Protein AF-A0A7V9AU42-F1 (afdb_monomer_lite)

Secondary structure (DSSP, 8-state):
--GGG------TTT-S---TT-SSGGGHHHHHHHHHHTT--HHHHHIIIIIHHHHHHHHHHHHHHHHHHH-PPP-----

Sequence (79 aa):
AGIDHIGLGGDFDGITSVPEGLEDVSKYPSLTAELLRRGYKDEDVKKVLGLNVLRVMRAAEKVAQKLQASRPPSSTLFQ

pLDDT: mean 95.82, std 6.18, range [57.72, 98.81]

Radius of gyration: 17.95 Å; chains: 1; bounding box: 37×19×51 Å

Structure (mmCIF, N/CA/C/O backbone):
data_AF-A0A7V9AU42-F1
#
_entry.id   AF-A0A7V9AU42-F1
#
loop_
_atom_site.group_PDB
_atom_site.id
_atom_site.type_symbol
_atom_site.label_atom_id
_atom_site.label_alt_id
_atom_site.label_comp_id
_atom_site.label_asym_id
_atom_site.label_entity_id
_atom_site.label_seq_id
_atom_site.pdbx_PDB_ins_code
_atom_site.Cartn_x
_atom_site.Cartn_y
_atom_site.Cartn_z
_atom_site.occupancy
_atom_site.B_iso_or_equiv
_atom_site.auth_seq_id
_atom_site.auth_comp_id
_atom_site.auth_asym_id
_atom_site.auth_atom_id
_atom_site.pdbx_PDB_model_num
ATOM 1 N N . ALA A 1 1 ? -5.510 -14.052 -1.456 1.00 74.38 1 ALA A N 1
ATOM 2 C CA . ALA A 1 1 ? -6.000 -12.660 -1.348 1.00 74.38 1 ALA A CA 1
ATOM 3 C C . ALA A 1 1 ? -6.520 -12.213 -2.716 1.00 74.38 1 ALA A C 1
ATOM 5 O O . ALA A 1 1 ? -5.923 -12.607 -3.708 1.00 74.38 1 ALA A O 1
ATOM 6 N N . GLY A 1 2 ? -7.635 -11.473 -2.781 1.00 95.75 2 GLY A N 1
ATOM 7 C CA . GLY A 1 2 ? -8.147 -10.864 -4.027 1.00 95.75 2 GLY A CA 1
ATOM 8 C C . GLY A 1 2 ? -7.708 -9.403 -4.170 1.00 95.75 2 GLY A C 1
ATOM 9 O O . GLY A 1 2 ? -7.105 -8.874 -3.240 1.00 95.75 2 GLY A O 1
ATOM 10 N N . ILE A 1 3 ? -8.040 -8.736 -5.283 1.00 97.88 3 ILE A N 1
ATOM 11 C CA . ILE A 1 3 ? -7.565 -7.368 -5.587 1.00 97.88 3 ILE A CA 1
ATOM 12 C C . I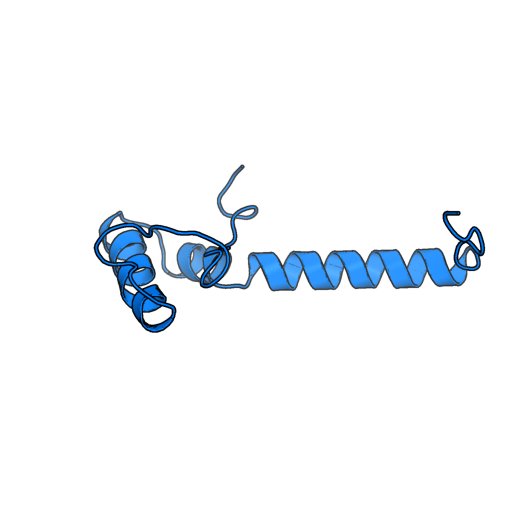LE A 1 3 ? -7.873 -6.339 -4.493 1.00 97.88 3 ILE A C 1
ATOM 14 O O . ILE A 1 3 ? -7.097 -5.420 -4.250 1.00 97.88 3 ILE A O 1
ATOM 18 N N . ASP A 1 4 ? -8.959 -6.544 -3.754 1.00 98.25 4 ASP A N 1
ATOM 19 C CA . ASP A 1 4 ? -9.346 -5.691 -2.635 1.00 98.25 4 ASP A CA 1
ATOM 20 C C . ASP A 1 4 ? -8.462 -5.883 -1.388 1.00 98.25 4 ASP A C 1
ATOM 22 O O . ASP A 1 4 ? -8.669 -5.209 -0.390 1.00 98.25 4 ASP A O 1
ATOM 26 N N . HIS A 1 5 ? -7.488 -6.789 -1.391 1.00 98.12 5 HIS A N 1
ATOM 27 C CA . HIS A 1 5 ? -6.708 -7.179 -0.208 1.00 98.12 5 HIS A CA 1
ATOM 28 C C . HIS A 1 5 ? -5.194 -7.061 -0.430 1.00 98.12 5 HIS A C 1
ATOM 30 O O . HIS A 1 5 ? -4.421 -7.689 0.289 1.00 98.12 5 HIS A O 1
ATOM 36 N N . ILE A 1 6 ? -4.773 -6.287 -1.433 1.00 97.81 6 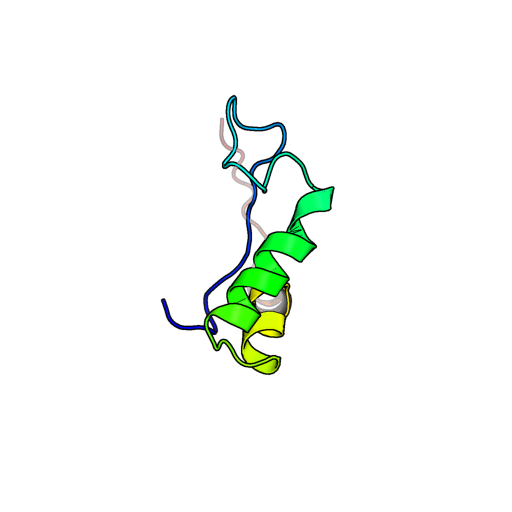ILE A N 1
ATOM 37 C CA . ILE A 1 6 ? -3.365 -6.095 -1.799 1.00 97.81 6 ILE A CA 1
ATOM 38 C C . ILE A 1 6 ? -2.931 -4.663 -1.472 1.00 97.81 6 ILE A C 1
ATOM 40 O O . ILE A 1 6 ? -3.685 -3.717 -1.707 1.00 97.81 6 ILE A O 1
ATOM 44 N N . GLY A 1 7 ? -1.712 -4.515 -0.958 1.00 96.69 7 GLY A N 1
ATOM 45 C CA . GLY A 1 7 ? -1.015 -3.242 -0.780 1.00 96.69 7 GLY A CA 1
ATOM 46 C C . GLY A 1 7 ? 0.465 -3.391 -1.131 1.00 96.69 7 GLY A C 1
ATOM 47 O O . GLY A 1 7 ? 0.923 -4.500 -1.411 1.00 96.69 7 GLY A O 1
ATOM 48 N N . LEU A 1 8 ? 1.201 -2.281 -1.126 1.00 97.25 8 LEU A N 1
ATOM 49 C CA . LEU A 1 8 ? 2.639 -2.254 -1.396 1.00 97.25 8 LEU A CA 1
ATOM 50 C C . LEU A 1 8 ? 3.421 -2.000 -0.103 1.00 97.25 8 LEU A C 1
ATOM 52 O O . LEU A 1 8 ? 3.069 -1.110 0.667 1.00 97.25 8 LEU A O 1
ATOM 56 N N . GLY A 1 9 ? 4.492 -2.763 0.102 1.00 96.44 9 GLY A N 1
ATOM 57 C CA . GLY A 1 9 ? 5.468 -2.557 1.170 1.00 96.44 9 GLY A CA 1
ATOM 58 C C . GLY A 1 9 ? 6.857 -2.861 0.627 1.00 96.44 9 GLY A C 1
ATOM 59 O O . GLY A 1 9 ? 7.202 -4.027 0.482 1.00 96.44 9 GLY A O 1
ATOM 60 N N . GLY A 1 10 ? 7.598 -1.819 0.245 1.00 95.50 10 GLY A N 1
ATOM 61 C CA . GLY A 1 10 ? 8.877 -1.972 -0.459 1.00 95.50 10 GLY A CA 1
ATOM 62 C C . GLY A 1 10 ? 10.070 -2.318 0.432 1.00 95.50 10 GLY A C 1
ATOM 63 O O . GLY A 1 10 ? 11.064 -2.802 -0.087 1.00 95.50 10 GLY A O 1
ATOM 64 N N . ASP A 1 11 ? 9.973 -2.068 1.742 1.00 96.56 11 ASP A N 1
ATOM 65 C CA . ASP A 1 11 ? 11.056 -2.290 2.718 1.00 96.56 11 ASP A CA 1
ATOM 66 C C . ASP A 1 11 ? 12.394 -1.615 2.3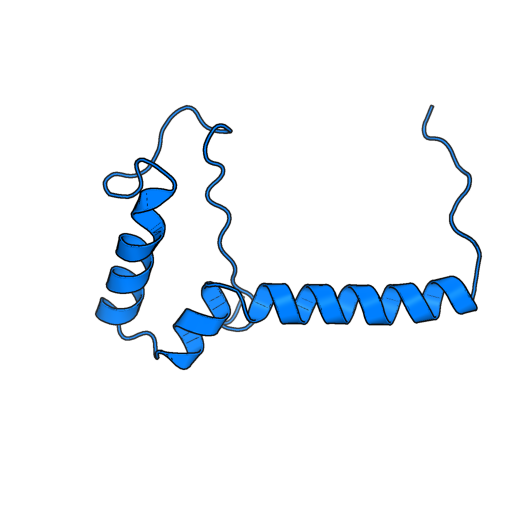40 1.00 96.56 11 ASP A C 1
ATOM 68 O O . ASP A 1 11 ? 13.484 -2.087 2.666 1.00 96.56 11 ASP A O 1
ATOM 72 N N . PHE A 1 12 ? 12.311 -0.489 1.620 1.00 95.56 12 PHE A N 1
ATOM 73 C CA . PHE A 1 12 ? 13.469 0.343 1.299 1.00 95.56 12 PHE A CA 1
ATOM 74 C C . PHE A 1 12 ? 14.182 0.782 2.582 1.00 95.56 12 PHE A C 1
ATOM 76 O O . PHE A 1 12 ? 13.531 1.058 3.588 1.00 95.56 12 PHE A O 1
ATOM 83 N N . ASP A 1 13 ? 15.516 0.809 2.536 1.00 95.69 13 ASP A N 1
ATOM 84 C CA . ASP A 1 13 ? 16.420 0.999 3.682 1.00 95.69 13 ASP A CA 1
ATOM 85 C C . ASP A 1 13 ? 16.340 -0.089 4.783 1.00 95.69 13 ASP A C 1
ATOM 87 O O . ASP A 1 13 ? 17.091 -0.030 5.756 1.00 95.69 13 ASP A O 1
ATOM 91 N N . GLY A 1 14 ? 15.482 -1.110 4.627 1.00 96.50 14 GLY A N 1
ATOM 92 C CA . GLY A 1 14 ? 15.353 -2.266 5.529 1.00 96.50 14 GLY A CA 1
ATOM 93 C C . GLY A 1 14 ? 16.043 -3.547 5.039 1.00 96.50 14 GLY A C 1
ATOM 94 O O . GLY A 1 14 ? 16.309 -4.450 5.835 1.00 96.50 14 GLY A O 1
ATOM 95 N N . ILE A 1 15 ? 16.388 -3.622 3.747 1.00 96.69 15 ILE A N 1
ATOM 96 C CA . ILE A 1 15 ? 16.979 -4.802 3.089 1.00 96.69 15 ILE A CA 1
ATOM 97 C C . ILE A 1 15 ? 18.318 -4.494 2.407 1.00 96.69 15 ILE A C 1
ATOM 99 O O . ILE A 1 15 ? 18.608 -3.360 2.040 1.00 96.69 15 ILE A O 1
ATOM 103 N N . THR A 1 16 ? 19.143 -5.526 2.202 1.00 96.31 16 THR A N 1
ATOM 104 C CA . THR A 1 16 ? 20.494 -5.401 1.615 1.00 96.31 16 THR A CA 1
ATOM 105 C C . THR A 1 16 ? 20.541 -5.534 0.092 1.00 96.31 16 THR A C 1
ATOM 107 O O . THR A 1 16 ? 21.589 -5.311 -0.510 1.00 96.31 16 THR A O 1
ATOM 110 N N . SER A 1 17 ? 19.437 -5.923 -0.546 1.00 97.00 17 SER A N 1
ATOM 111 C CA . SER A 1 17 ? 19.339 -6.057 -2.002 1.00 97.00 17 SER A CA 1
ATOM 112 C C . SER A 1 17 ? 17.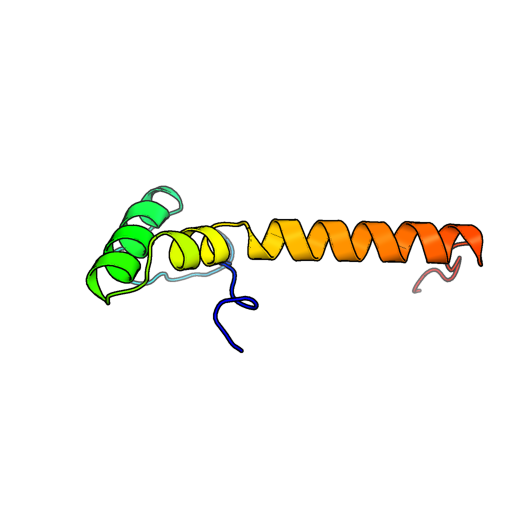906 -5.831 -2.463 1.00 97.00 17 SER A C 1
ATOM 114 O O . SER A 1 17 ? 16.968 -6.116 -1.722 1.00 97.00 17 SER A O 1
ATOM 116 N N . VAL A 1 18 ? 17.749 -5.335 -3.686 1.00 97.06 18 VAL A N 1
ATOM 117 C CA . VAL A 1 18 ? 16.468 -4.949 -4.289 1.00 97.06 18 VAL A CA 1
ATOM 118 C C . VAL A 1 18 ? 16.324 -5.586 -5.677 1.00 97.06 18 VAL A C 1
ATOM 120 O O . VAL A 1 18 ? 17.340 -5.908 -6.301 1.00 97.06 18 VAL A O 1
ATOM 123 N N . PRO A 1 19 ? 15.094 -5.794 -6.183 1.00 96.50 19 PRO A N 1
ATOM 124 C CA . PRO A 1 19 ? 14.883 -6.233 -7.559 1.00 96.50 19 PRO A CA 1
ATOM 125 C C . PRO A 1 19 ? 15.377 -5.197 -8.580 1.00 96.50 19 PRO A C 1
ATOM 127 O O . PRO A 1 19 ? 15.268 -3.992 -8.357 1.00 96.50 19 PRO A O 1
ATOM 130 N N . GLU A 1 20 ? 15.843 -5.668 -9.737 1.00 96.75 20 GLU A N 1
ATOM 131 C CA . GLU A 1 20 ? 16.157 -4.801 -10.878 1.00 96.75 20 GLU A CA 1
ATOM 132 C C . GLU A 1 20 ? 14.908 -4.026 -11.336 1.00 96.75 20 GLU A C 1
ATOM 134 O O . GLU A 1 20 ? 13.814 -4.587 -11.449 1.00 96.75 20 GLU A O 1
ATOM 139 N N . GLY A 1 21 ? 15.063 -2.723 -11.575 1.00 95.50 21 GLY A N 1
ATOM 140 C CA . GLY A 1 21 ? 13.974 -1.802 -11.898 1.00 95.50 21 GLY A CA 1
ATOM 141 C C . GLY A 1 21 ? 13.186 -1.291 -10.687 1.00 95.50 21 GLY A C 1
ATOM 142 O O . GLY A 1 21 ? 12.232 -0.531 -10.879 1.00 95.50 21 GLY A O 1
ATOM 143 N N . LEU A 1 22 ? 13.563 -1.692 -9.466 1.00 97.50 22 LEU A N 1
ATOM 144 C CA . LEU A 1 22 ? 13.021 -1.229 -8.183 1.00 97.50 22 LEU A CA 1
ATOM 145 C C . LEU A 1 22 ? 14.149 -0.824 -7.219 1.00 97.50 22 LEU A C 1
ATOM 147 O O . LEU A 1 22 ? 14.121 -1.171 -6.043 1.00 97.50 22 LEU A O 1
ATOM 151 N N . GLU A 1 23 ? 15.147 -0.098 -7.721 1.00 97.62 23 GLU A N 1
ATOM 152 C CA . GLU A 1 23 ? 16.359 0.251 -6.970 1.00 97.62 23 GLU A CA 1
ATOM 153 C C . GLU A 1 23 ? 16.089 1.137 -5.748 1.00 97.62 23 GLU A C 1
ATOM 155 O O . GLU A 1 23 ? 16.778 1.035 -4.736 1.00 97.62 23 GLU A O 1
ATOM 160 N N . ASP A 1 24 ? 15.096 2.018 -5.850 1.00 97.06 24 ASP A N 1
ATOM 161 C CA . ASP A 1 24 ? 14.766 2.994 -4.820 1.00 97.06 24 ASP A CA 1
ATOM 162 C C . ASP A 1 24 ? 13.286 3.416 -4.889 1.00 97.06 24 ASP A C 1
ATOM 164 O O . ASP A 1 24 ? 12.513 3.016 -5.770 1.00 97.06 24 ASP A O 1
ATOM 168 N N . VAL A 1 25 ? 12.882 4.277 -3.953 1.00 97.44 25 VAL A N 1
ATOM 169 C CA . VAL A 1 25 ? 11.507 4.786 -3.835 1.00 97.44 25 VAL A CA 1
ATOM 170 C C . VAL A 1 25 ? 11.016 5.561 -5.065 1.00 97.44 25 VAL A C 1
ATOM 172 O O . VAL A 1 25 ? 9.808 5.705 -5.247 1.00 97.44 25 VAL A O 1
ATOM 175 N N . SER A 1 26 ? 11.898 6.043 -5.945 1.00 97.88 26 SER A N 1
ATOM 176 C CA . SER A 1 26 ? 11.493 6.702 -7.194 1.00 97.88 26 SER A CA 1
ATOM 177 C C . SER A 1 26 ? 10.912 5.727 -8.223 1.00 97.88 26 SER A C 1
ATOM 179 O O . SER A 1 26 ? 10.318 6.168 -9.206 1.00 97.88 26 SER A O 1
ATOM 181 N N . LYS A 1 27 ? 11.044 4.408 -8.011 1.00 98.19 27 LYS A N 1
ATOM 182 C CA . LYS A 1 27 ? 10.705 3.367 -8.995 1.00 98.19 27 LYS A CA 1
ATOM 183 C C . LYS A 1 27 ? 9.286 2.805 -8.905 1.00 98.19 27 LYS A C 1
ATOM 185 O O . LYS A 1 27 ? 8.887 2.020 -9.763 1.00 98.19 27 LYS A O 1
ATOM 190 N N . TYR A 1 28 ? 8.464 3.241 -7.948 1.00 97.94 28 TYR A N 1
ATOM 191 C CA . TYR A 1 28 ? 7.046 2.843 -7.890 1.00 97.94 28 TYR A CA 1
ATOM 192 C C . TYR A 1 28 ? 6.241 3.084 -9.192 1.00 97.94 28 TYR A C 1
ATOM 194 O O . TYR A 1 28 ? 5.367 2.264 -9.506 1.00 97.94 28 TYR A O 1
ATOM 202 N N . PRO A 1 29 ? 6.509 4.131 -10.002 1.00 98.12 29 PRO A N 1
ATOM 203 C CA . PRO A 1 29 ? 5.888 4.275 -11.318 1.00 98.12 29 PRO A CA 1
ATOM 204 C C . PRO A 1 29 ? 6.191 3.112 -12.277 1.00 98.12 29 PRO A C 1
ATOM 206 O O . PRO A 1 29 ? 5.305 2.726 -13.036 1.00 98.12 29 PRO A O 1
ATOM 209 N N . SER A 1 30 ? 7.379 2.499 -12.210 1.00 97.94 30 SER A N 1
ATOM 210 C CA . SER A 1 30 ? 7.734 1.328 -13.028 1.00 97.94 30 SER A CA 1
ATOM 211 C C . SER A 1 30 ? 6.846 0.127 -12.699 1.00 97.94 30 SER A C 1
ATOM 213 O O . SER A 1 30 ? 6.302 -0.511 -13.599 1.00 97.94 30 SER A O 1
ATOM 215 N N . LEU A 1 31 ? 6.616 -0.135 -11.407 1.00 97.38 31 LEU A N 1
ATOM 216 C CA . LEU A 1 31 ? 5.690 -1.181 -10.963 1.00 97.38 31 LEU A CA 1
ATOM 217 C C . LEU A 1 31 ? 4.254 -0.896 -11.421 1.00 97.38 3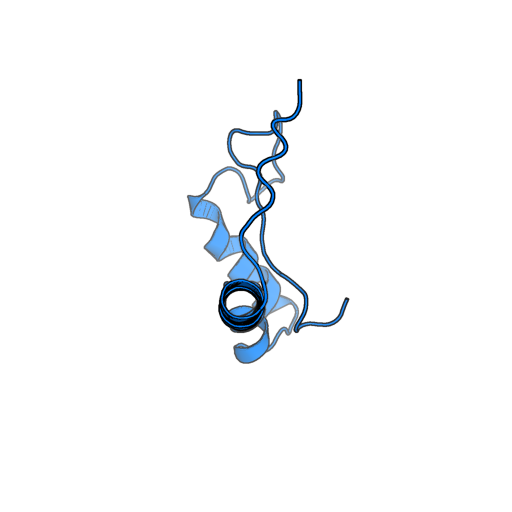1 LEU A C 1
ATOM 219 O O . LEU A 1 31 ? 3.548 -1.796 -11.870 1.00 97.38 31 LEU A O 1
ATOM 223 N N . THR A 1 32 ? 3.831 0.365 -11.339 1.00 98.12 32 THR A N 1
ATOM 224 C CA . THR A 1 32 ? 2.504 0.801 -11.797 1.00 98.12 32 THR A CA 1
ATOM 225 C C . THR A 1 32 ? 2.319 0.538 -13.292 1.00 98.12 32 THR A C 1
ATOM 227 O O . THR A 1 32 ? 1.315 -0.049 -13.697 1.00 98.12 32 THR A O 1
ATOM 230 N N . ALA A 1 33 ? 3.304 0.922 -14.110 1.00 98.25 33 ALA A N 1
ATOM 231 C CA . ALA A 1 33 ? 3.292 0.680 -15.548 1.00 98.25 33 ALA A CA 1
ATOM 232 C C . ALA A 1 33 ? 3.244 -0.820 -15.872 1.00 98.25 33 ALA A C 1
ATOM 234 O O . ALA A 1 33 ? 2.492 -1.239 -16.751 1.00 98.25 33 ALA A O 1
ATOM 235 N N . GLU A 1 34 ? 3.986 -1.641 -15.128 1.00 98.19 34 GLU A N 1
ATOM 236 C CA . GLU A 1 34 ? 3.998 -3.089 -15.322 1.00 98.19 34 GLU A CA 1
ATOM 237 C C . GLU A 1 34 ? 2.652 -3.746 -14.974 1.00 98.19 34 GLU A C 1
ATOM 239 O O . GLU A 1 34 ? 2.201 -4.635 -15.698 1.00 98.19 34 GLU A O 1
ATOM 244 N N . LEU A 1 35 ? 1.963 -3.293 -13.919 1.00 98.19 35 LEU A N 1
ATOM 245 C CA . LEU A 1 35 ? 0.610 -3.767 -13.595 1.00 98.19 35 LEU A CA 1
ATOM 246 C C . LEU A 1 35 ? -0.377 -3.461 -14.731 1.00 98.19 35 LEU A C 1
ATOM 248 O O . LEU A 1 35 ? -1.117 -4.348 -15.160 1.00 98.19 35 LEU A O 1
ATOM 252 N N . LEU A 1 36 ? -0.346 -2.236 -15.262 1.00 98.56 36 LEU A N 1
ATOM 253 C CA . LEU A 1 36 ? -1.179 -1.839 -16.402 1.00 98.56 36 LEU A CA 1
ATOM 254 C C . LEU A 1 36 ? -0.855 -2.674 -17.648 1.00 98.56 36 LEU A C 1
ATOM 256 O O . LEU A 1 36 ? -1.760 -3.200 -18.294 1.00 98.56 36 LEU A O 1
ATOM 260 N N . ARG A 1 37 ? 0.434 -2.882 -17.948 1.00 98.50 37 ARG A N 1
ATOM 261 C CA . ARG A 1 37 ? 0.886 -3.718 -19.073 1.00 98.50 37 ARG A CA 1
ATOM 262 C C . ARG A 1 37 ? 0.380 -5.160 -18.969 1.00 98.50 37 ARG A C 1
ATOM 264 O O . ARG A 1 37 ? 0.105 -5.788 -19.987 1.00 98.50 37 ARG A O 1
ATOM 271 N N . ARG A 1 38 ? 0.239 -5.685 -17.748 1.00 98.31 38 ARG A N 1
ATOM 272 C CA . ARG A 1 38 ? -0.310 -7.025 -17.473 1.00 98.31 38 ARG A CA 1
ATOM 273 C C . ARG A 1 38 ? -1.840 -7.093 -17.513 1.00 98.31 38 ARG A C 1
ATOM 275 O O . ARG A 1 38 ? -2.393 -8.157 -17.252 1.00 98.31 38 ARG A O 1
ATOM 282 N N . GLY A 1 39 ? -2.524 -6.000 -17.846 1.00 98.31 39 GLY A N 1
ATOM 283 C CA . GLY A 1 39 ? -3.977 -5.972 -18.018 1.00 98.31 39 GLY A CA 1
ATOM 284 C C . GLY A 1 39 ? -4.765 -5.718 -16.734 1.00 98.31 39 GLY A C 1
ATOM 285 O O . GLY A 1 39 ? -5.973 -5.955 -16.712 1.00 98.31 39 GLY A O 1
ATOM 286 N N . TYR A 1 40 ? -4.121 -5.233 -15.667 1.00 98.44 40 TYR A N 1
ATOM 287 C CA . TYR A 1 40 ? -4.861 -4.725 -14.514 1.00 98.44 40 TYR A CA 1
ATOM 288 C C . TYR A 1 40 ? -5.626 -3.471 -14.928 1.00 98.44 40 TYR A C 1
ATOM 290 O O . TYR A 1 40 ? -5.087 -2.592 -15.600 1.00 98.44 40 TYR A O 1
ATOM 298 N N . LYS A 1 41 ? -6.884 -3.376 -14.501 1.00 98.31 41 LYS A N 1
ATOM 299 C CA . LYS A 1 41 ? -7.699 -2.185 -14.739 1.00 98.31 41 LYS A CA 1
ATOM 300 C C . LYS A 1 41 ? -7.201 -1.025 -13.882 1.00 98.31 41 LYS A C 1
ATOM 302 O O . LYS A 1 41 ? -6.775 -1.233 -12.747 1.00 98.31 41 LYS A O 1
ATOM 307 N N . ASP A 1 42 ? -7.372 0.204 -14.358 1.00 98.44 42 ASP A N 1
ATOM 308 C CA . ASP A 1 42 ? -7.041 1.421 -13.603 1.00 98.44 42 ASP A CA 1
ATOM 309 C C . ASP A 1 42 ? -7.654 1.445 -12.195 1.00 98.44 42 ASP A C 1
ATOM 311 O O . ASP A 1 42 ? -7.018 1.880 -11.234 1.00 98.44 42 ASP A O 1
ATOM 315 N N . GLU A 1 43 ? -8.895 0.970 -12.054 1.00 98.38 43 GLU A N 1
ATOM 316 C CA . GLU A 1 43 ? -9.581 0.875 -10.759 1.00 98.38 43 GLU A CA 1
ATOM 317 C C . GLU A 1 43 ? -8.869 -0.072 -9.787 1.00 98.38 43 GLU A C 1
ATOM 319 O O . GLU A 1 43 ? -8.753 0.225 -8.598 1.00 98.38 43 GLU A O 1
ATOM 324 N N . ASP A 1 44 ? -8.329 -1.172 -10.302 1.00 98.56 44 ASP A N 1
ATOM 325 C CA . ASP A 1 44 ? -7.624 -2.188 -9.534 1.00 98.56 44 ASP A CA 1
ATOM 326 C C . ASP A 1 44 ? -6.213 -1.724 -9.166 1.00 98.56 44 ASP A C 1
ATOM 328 O O . ASP A 1 44 ? -5.772 -1.904 -8.030 1.00 98.56 44 ASP A O 1
ATOM 332 N N . VAL A 1 45 ? -5.529 -1.026 -10.074 1.00 98.62 45 VAL A N 1
ATOM 333 C CA . VAL A 1 45 ? -4.232 -0.402 -9.781 1.00 98.62 45 VAL A CA 1
ATOM 334 C C . VAL A 1 45 ? -4.375 0.640 -8.667 1.00 98.62 45 VAL A C 1
ATOM 336 O O . VAL A 1 45 ? -3.604 0.620 -7.709 1.00 98.62 45 VAL A O 1
ATOM 339 N N . LYS A 1 46 ? -5.410 1.491 -8.696 1.00 98.56 46 LYS A N 1
ATOM 340 C CA . LYS A 1 46 ? -5.676 2.460 -7.611 1.00 98.56 46 LYS A CA 1
ATOM 341 C C . LYS A 1 46 ? -5.907 1.782 -6.255 1.00 98.56 46 LYS A C 1
ATOM 343 O O . LYS A 1 46 ? -5.501 2.320 -5.222 1.00 98.56 46 LYS A O 1
ATOM 348 N N . LYS A 1 47 ? -6.535 0.601 -6.235 1.00 98.75 47 LYS A N 1
ATOM 349 C CA . LYS A 1 47 ? -6.686 -0.202 -5.010 1.00 98.75 47 LYS A CA 1
ATOM 350 C C . LYS A 1 47 ? -5.340 -0.604 -4.428 1.00 98.75 47 LYS A C 1
ATOM 352 O O . LYS A 1 47 ? -5.114 -0.340 -3.246 1.00 98.75 47 LYS A O 1
ATOM 357 N N . VAL A 1 48 ? -4.458 -1.156 -5.261 1.00 98.38 48 VAL A N 1
ATOM 358 C CA . VAL A 1 48 ? -3.099 -1.570 -4.873 1.00 98.38 48 VAL A CA 1
ATOM 359 C C . VAL A 1 48 ? -2.267 -0.380 -4.391 1.00 98.38 48 VAL A C 1
ATOM 361 O O . VAL A 1 48 ? -1.611 -0.479 -3.357 1.00 98.38 48 VAL A O 1
ATOM 364 N N . LEU A 1 49 ? -2.334 0.754 -5.095 1.00 97.94 49 LEU A N 1
ATOM 365 C CA . LEU A 1 49 ? -1.544 1.949 -4.782 1.00 97.94 49 LEU A CA 1
ATOM 366 C C . LEU A 1 49 ? -1.980 2.672 -3.501 1.00 97.94 49 LEU A C 1
ATOM 368 O O . LEU A 1 49 ? -1.212 3.470 -2.971 1.00 97.94 49 LEU A O 1
ATOM 372 N N . GLY A 1 50 ? -3.183 2.416 -2.979 1.00 98.19 50 GLY A N 1
ATOM 373 C CA . GLY A 1 50 ? -3.546 2.982 -1.681 1.00 98.19 50 GLY A CA 1
ATOM 374 C C . GLY A 1 50 ? -5.008 2.899 -1.274 1.00 98.19 50 GLY A C 1
ATOM 375 O O . GLY A 1 50 ? -5.283 2.974 -0.076 1.00 98.19 50 GLY A O 1
ATOM 376 N N . LEU A 1 51 ? -5.969 2.711 -2.190 1.00 98.75 51 LEU A N 1
ATOM 377 C CA . LEU A 1 51 ? -7.382 2.708 -1.770 1.00 98.75 51 LEU A CA 1
ATOM 378 C C . LEU A 1 51 ? -7.703 1.546 -0.818 1.00 98.75 51 LEU A C 1
ATOM 380 O O . LEU A 1 51 ? -8.521 1.718 0.087 1.00 98.75 51 LEU A O 1
ATOM 384 N N . ASN A 1 52 ? -7.023 0.402 -0.953 1.00 98.81 52 ASN A N 1
ATOM 385 C CA . ASN A 1 52 ? -7.151 -0.698 0.002 1.00 98.81 52 ASN A CA 1
ATOM 386 C C . ASN A 1 52 ? -6.625 -0.314 1.389 1.00 98.81 52 ASN A C 1
ATOM 388 O O . ASN A 1 52 ? -7.308 -0.558 2.384 1.00 98.81 52 ASN A O 1
ATOM 392 N N . VAL A 1 53 ? -5.457 0.331 1.456 1.00 98.62 53 VAL A N 1
ATOM 393 C CA . VAL A 1 53 ? -4.860 0.796 2.718 1.00 98.62 53 VAL A CA 1
ATOM 394 C C . VAL A 1 53 ? -5.789 1.800 3.394 1.00 98.62 53 VAL A C 1
ATOM 396 O O . VAL A 1 53 ? -6.157 1.614 4.550 1.00 98.62 53 VAL A O 1
ATOM 399 N N . LEU A 1 54 ? -6.271 2.803 2.654 1.00 98.75 54 LEU A N 1
ATOM 400 C CA . LEU A 1 54 ? -7.207 3.799 3.180 1.00 98.75 54 LEU A CA 1
ATOM 401 C C . LEU A 1 54 ? -8.513 3.165 3.677 1.00 98.75 54 LEU A C 1
ATOM 403 O O . LEU A 1 54 ? -9.047 3.572 4.707 1.00 98.75 54 LEU A O 1
ATOM 407 N N . ARG A 1 55 ? -9.046 2.160 2.972 1.00 98.75 55 ARG A N 1
ATOM 408 C CA . ARG A 1 55 ? -10.234 1.423 3.425 1.00 98.75 55 ARG A CA 1
ATOM 409 C C . ARG A 1 55 ? -9.971 0.689 4.743 1.00 98.75 55 ARG A C 1
ATOM 411 O O . ARG A 1 55 ? -10.815 0.743 5.634 1.00 98.75 55 ARG A O 1
ATOM 418 N N . VAL A 1 56 ? -8.833 0.006 4.865 1.00 98.62 56 VAL A N 1
ATOM 419 C CA . VAL A 1 56 ? -8.468 -0.745 6.077 1.00 98.62 56 VAL A CA 1
ATOM 420 C C . VAL A 1 56 ? -8.218 0.195 7.257 1.00 98.62 56 VAL A C 1
ATOM 422 O O . VAL A 1 56 ? -8.742 -0.064 8.336 1.00 98.62 56 VAL A O 1
ATOM 425 N N . MET A 1 57 ? -7.526 1.318 7.049 1.00 98.75 57 MET A N 1
ATOM 426 C CA . MET A 1 57 ? -7.312 2.335 8.086 1.00 98.75 57 MET A CA 1
ATOM 427 C C . MET A 1 57 ? -8.641 2.880 8.625 1.00 98.75 57 MET A C 1
ATOM 429 O O . MET A 1 57 ? -8.875 2.840 9.830 1.00 98.75 57 MET A O 1
ATOM 433 N N . ARG A 1 58 ? -9.581 3.251 7.743 1.00 98.81 58 ARG A N 1
ATOM 434 C CA . ARG A 1 58 ? -10.931 3.685 8.156 1.00 98.81 58 ARG A CA 1
ATOM 435 C C . ARG A 1 58 ? -11.701 2.598 8.911 1.00 98.81 58 ARG A C 1
ATOM 437 O O . ARG A 1 58 ? -12.458 2.890 9.836 1.00 98.81 58 ARG A O 1
ATOM 444 N N . ALA A 1 59 ? -11.549 1.333 8.515 1.00 98.75 59 ALA A N 1
ATOM 445 C CA . ALA A 1 59 ? -12.173 0.220 9.225 1.00 98.75 59 ALA A CA 1
ATOM 446 C C . ALA A 1 59 ? -11.582 0.050 10.636 1.00 98.75 59 ALA A C 1
ATOM 448 O O . ALA A 1 59 ? -12.340 -0.145 11.589 1.00 98.75 59 ALA A O 1
ATOM 449 N N . ALA A 1 60 ? -10.260 0.182 10.776 1.00 98.62 60 ALA A N 1
ATOM 450 C CA . ALA A 1 60 ? -9.574 0.146 12.062 1.00 98.62 60 ALA A CA 1
ATOM 451 C C . ALA A 1 60 ? -10.030 1.296 12.974 1.00 98.62 60 ALA A C 1
ATOM 453 O O . ALA A 1 60 ? -10.403 1.047 14.118 1.00 98.62 60 ALA A O 1
ATOM 454 N N . GLU A 1 61 ? -10.110 2.524 12.453 1.00 98.62 61 GLU A N 1
ATOM 455 C CA . GLU A 1 61 ? -10.627 3.697 13.175 1.00 98.62 61 GLU A CA 1
ATOM 456 C C . GLU A 1 61 ? -12.056 3.472 13.690 1.00 98.62 61 GLU A C 1
ATOM 458 O O . GLU A 1 61 ? -12.352 3.714 14.861 1.00 98.62 61 GLU A O 1
ATOM 463 N N . LYS A 1 62 ? -12.946 2.936 12.844 1.00 98.62 62 LYS A N 1
ATOM 464 C CA . LYS A 1 62 ? -14.334 2.632 13.227 1.00 98.62 62 LYS A CA 1
ATOM 465 C C . LYS A 1 62 ? -14.415 1.611 14.362 1.00 98.62 62 LYS A C 1
ATOM 467 O O . LYS A 1 62 ? -15.278 1.720 15.234 1.00 98.62 62 LYS A O 1
ATOM 472 N N . VAL A 1 63 ? -13.560 0.589 14.343 1.00 98.00 63 VAL A N 1
ATOM 473 C CA . VAL A 1 63 ? -13.499 -0.408 15.421 1.00 98.00 63 VAL A CA 1
ATOM 474 C C . VAL A 1 63 ? -12.912 0.211 16.687 1.00 98.00 63 VAL A C 1
ATOM 476 O O . VAL A 1 63 ? -13.471 0.009 17.765 1.00 98.00 63 VAL A O 1
ATOM 479 N N . ALA A 1 64 ? -11.852 1.009 16.565 1.00 97.00 64 ALA A N 1
ATOM 480 C CA . ALA A 1 64 ? -11.231 1.699 17.690 1.00 97.00 64 ALA A CA 1
ATOM 481 C C . ALA A 1 64 ? -12.238 2.585 18.441 1.00 97.00 64 ALA A C 1
ATOM 483 O O . ALA A 1 64 ? -12.358 2.452 19.657 1.00 97.00 64 ALA A O 1
ATOM 48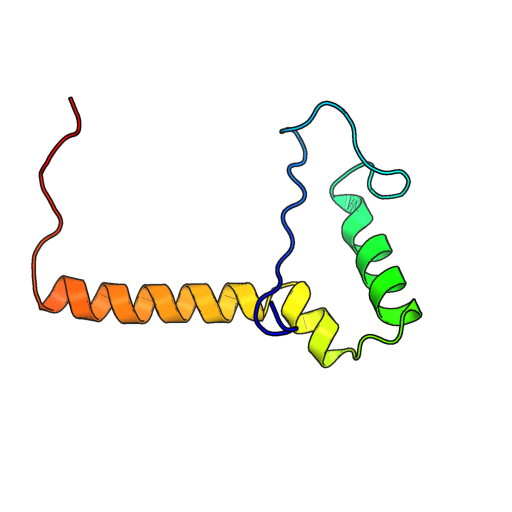4 N N . GLN A 1 65 ? -13.034 3.393 17.728 1.00 97.31 65 GLN A N 1
ATOM 485 C CA . GLN A 1 65 ? -14.083 4.234 18.324 1.00 97.31 65 GLN A CA 1
ATOM 486 C C . GLN A 1 65 ? -15.095 3.419 19.141 1.00 97.31 65 GLN A C 1
ATOM 488 O O . GLN A 1 65 ? -15.423 3.770 20.274 1.00 97.31 65 GLN A O 1
ATOM 493 N N . LYS A 1 66 ? -15.570 2.294 18.592 1.00 97.38 66 LYS A N 1
ATOM 494 C CA . LYS A 1 66 ? -16.506 1.407 19.299 1.00 97.38 66 LYS A CA 1
ATOM 495 C C . LYS A 1 66 ? -15.890 0.816 20.563 1.00 97.38 66 LYS A C 1
ATOM 497 O O . LYS A 1 66 ? -16.553 0.748 21.593 1.00 97.38 66 LYS A O 1
ATOM 502 N N . LEU A 1 67 ? -14.633 0.381 20.487 1.00 96.81 67 LEU A N 1
ATOM 503 C CA . LEU A 1 67 ? -13.948 -0.232 21.621 1.00 96.81 67 LEU A CA 1
ATOM 504 C C . LEU A 1 67 ? -13.675 0.781 22.732 1.00 96.81 67 LEU A C 1
ATOM 506 O O . LEU A 1 67 ? -13.935 0.463 23.890 1.00 96.81 67 LEU A O 1
ATOM 510 N N . GLN A 1 68 ? -13.244 1.995 22.384 1.00 95.81 68 GLN A N 1
ATOM 511 C CA . GLN A 1 68 ? -13.031 3.093 23.333 1.00 95.81 68 GLN A CA 1
ATOM 512 C C . GLN A 1 68 ? -14.314 3.472 24.083 1.00 95.81 68 GLN A C 1
ATOM 514 O O . GLN A 1 68 ? -14.256 3.774 25.270 1.00 95.81 68 GLN A O 1
ATOM 519 N N . ALA A 1 69 ? -15.477 3.390 23.426 1.00 96.00 69 ALA A N 1
ATOM 520 C CA . ALA A 1 69 ? -16.771 3.596 24.079 1.00 96.00 69 ALA A CA 1
ATOM 521 C C . ALA A 1 69 ? -17.180 2.441 25.018 1.00 96.00 69 ALA A C 1
ATOM 523 O O . ALA A 1 69 ? -18.048 2.622 25.867 1.00 96.00 69 ALA A O 1
ATOM 524 N N . SER A 1 70 ? -16.580 1.254 24.865 1.00 96.56 70 SER A N 1
ATOM 525 C CA . SER A 1 70 ? -16.928 0.051 25.639 1.00 96.56 70 SER A CA 1
ATOM 526 C C . SER A 1 70 ? -15.989 -0.240 26.811 1.00 96.56 70 SER A C 1
ATOM 528 O O . SER A 1 70 ? -16.412 -0.854 27.788 1.00 96.56 70 SER A O 1
ATOM 530 N N . ARG A 1 71 ? -14.711 0.153 26.719 1.00 93.44 71 ARG A N 1
ATOM 531 C CA . ARG A 1 71 ? -13.693 -0.123 27.742 1.00 93.44 71 ARG A CA 1
ATOM 532 C C . ARG A 1 71 ? -12.465 0.789 27.604 1.00 93.44 71 ARG A C 1
ATOM 534 O O . ARG A 1 71 ? -12.130 1.186 26.486 1.00 93.44 71 ARG A O 1
ATOM 541 N N . PRO A 1 72 ? -11.729 1.043 28.701 1.00 90.69 72 PRO A N 1
ATOM 542 C CA . PRO A 1 72 ? -10.419 1.685 28.631 1.00 90.69 72 PRO A CA 1
ATOM 543 C C . PRO A 1 72 ? -9.357 0.779 27.959 1.00 90.69 72 PRO A C 1
ATOM 545 O O . PRO A 1 72 ? -9.551 -0.443 27.842 1.00 90.69 72 PRO A O 1
ATOM 548 N N . PRO A 1 73 ? -8.224 1.356 27.504 1.00 89.00 73 PRO A N 1
ATOM 549 C CA . PRO A 1 73 ? -7.078 0.585 27.021 1.00 89.00 73 PRO A CA 1
ATOM 550 C C . PRO A 1 73 ? -6.493 -0.301 28.130 1.00 89.00 73 PRO A C 1
ATOM 552 O O . PRO A 1 73 ? -6.694 -0.048 29.317 1.00 89.00 73 PRO A O 1
ATOM 555 N N . SER A 1 74 ? -5.755 -1.345 27.741 1.00 88.19 74 SER A N 1
ATOM 556 C CA . SER A 1 74 ? -5.000 -2.138 28.718 1.00 88.19 74 SER A CA 1
ATOM 557 C C . SER A 1 74 ? -3.897 -1.278 29.332 1.00 88.19 74 SER A C 1
ATOM 559 O O . SER A 1 74 ? -3.163 -0.618 28.600 1.00 88.19 74 SER A O 1
ATOM 561 N N . SER A 1 75 ? -3.774 -1.303 30.658 1.00 89.88 75 SER A N 1
ATOM 562 C CA . SER A 1 75 ? -2.673 -0.675 31.396 1.00 89.88 75 SER A CA 1
ATOM 563 C C . SER A 1 75 ? -1.512 -1.637 31.665 1.00 89.88 75 SER A C 1
ATOM 565 O O . SER A 1 75 ? -0.554 -1.260 32.339 1.00 89.88 75 SER A O 1
ATOM 567 N N . THR A 1 76 ? -1.575 -2.875 31.162 1.00 88.69 76 THR A N 1
ATOM 568 C CA . THR A 1 76 ? -0.471 -3.831 31.284 1.00 88.69 76 THR A CA 1
ATOM 569 C C . THR A 1 76 ? 0.744 -3.307 30.528 1.00 88.69 76 THR A C 1
ATOM 571 O O . THR A 1 76 ? 0.737 -3.223 29.301 1.00 88.69 76 THR A O 1
ATOM 574 N N . LEU A 1 77 ? 1.796 -2.976 31.271 1.00 82.38 77 LEU A N 1
ATOM 575 C CA . LEU A 1 77 ? 3.126 -2.753 30.725 1.00 82.38 77 LEU A CA 1
ATOM 576 C C . LEU A 1 77 ? 3.791 -4.123 30.566 1.00 82.38 77 LEU A C 1
ATOM 578 O O . LEU A 1 77 ? 3.842 -4.892 31.526 1.00 82.38 77 LEU A O 1
ATOM 582 N N . PHE A 1 78 ? 4.258 -4.444 29.361 1.00 75.94 78 PHE A N 1
ATOM 583 C CA . PHE A 1 78 ? 5.112 -5.612 29.153 1.00 75.94 78 PHE A CA 1
ATOM 584 C C . PHE A 1 78 ? 6.450 -5.333 29.858 1.00 75.94 78 PHE A C 1
ATOM 586 O O . PHE A 1 78 ? 7.144 -4.390 29.475 1.00 75.94 78 PHE A O 1
ATOM 593 N N . GLN A 1 79 ? 6.732 -6.077 30.934 1.00 57.72 79 GLN A N 1
ATOM 594 C CA . GLN A 1 79 ? 8.045 -6.123 31.590 1.00 57.72 79 GLN A CA 1
ATOM 595 C C . GLN A 1 79 ? 8.964 -7.098 30.863 1.00 57.72 79 GLN A C 1
ATOM 597 O O . GLN A 1 79 ? 8.446 -8.141 30.400 1.00 57.72 79 GLN A O 1
#

Foldseek 3Di:
DDLLQAEDDQCPVNDDDHDPQPRDPVSVVVVLVVCVVVPDDPVSSVSHHPPSVVVVVVVVVVVVVVVVVVDDDDPDDDD